Protein AF-A0A7V5N8Y9-F1 (afdb_monomer)

pLDDT: mean 76.04, std 12.66, range [44.19, 95.5]

Mean predicted aligned error: 12.18 Å

Solvent-accessible surface area (backbone atoms only — not comparable to full-atom values): 7368 Å² total; per-residue (Å²): 120,69,67,62,57,49,55,50,60,66,50,41,58,61,51,49,51,47,52,51,52,52,49,54,49,52,54,50,49,54,54,48,50,54,49,32,58,75,73,38,96,64,30,54,43,57,59,57,74,77,48,56,68,71,56,28,60,74,72,45,51,79,77,46,52,38,75,40,73,67,27,40,50,54,52,55,60,67,29,67,68,50,47,49,51,53,51,47,49,52,51,49,54,54,45,48,60,51,52,56,31,57,79,64,50,46,51,58,61,58,68,71,41,86,77,58,79,78,53,57,64,57,54,52,55,67,73,74,108

Structure (mmCIF, N/CA/C/O backbone):
data_AF-A0A7V5N8Y9-F1
#
_entry.id   AF-A0A7V5N8Y9-F1
#
loop_
_atom_site.group_PDB
_atom_site.id
_atom_site.type_symbol
_atom_site.label_atom_id
_atom_site.label_alt_id
_atom_site.label_comp_id
_atom_site.label_asym_id
_atom_site.label_entity_id
_atom_site.label_seq_id
_atom_site.pdbx_PDB_ins_code
_atom_site.Cartn_x
_atom_site.Cartn_y
_atom_site.Cartn_z
_atom_site.occupancy
_atom_site.B_iso_or_equiv
_atom_site.auth_seq_id
_atom_site.auth_comp_id
_atom_site.auth_asym_id
_atom_site.auth_atom_id
_atom_site.pdbx_PDB_model_num
ATOM 1 N N . MET A 1 1 ? -11.682 16.278 27.887 1.00 50.06 1 MET A N 1
ATOM 2 C CA . MET A 1 1 ? -10.425 16.000 27.150 1.00 50.06 1 MET A CA 1
ATOM 3 C C . MET A 1 1 ? -9.773 14.655 27.498 1.00 50.06 1 MET A C 1
ATOM 5 O O . MET A 1 1 ? -8.975 14.173 26.709 1.00 50.06 1 MET A O 1
ATOM 9 N N . THR A 1 2 ? -10.125 14.000 28.609 1.00 58.47 2 THR A N 1
ATOM 10 C CA . THR A 1 2 ? -9.526 12.720 29.047 1.00 58.47 2 THR A CA 1
ATOM 11 C C . THR A 1 2 ? -9.906 11.502 28.190 1.00 58.47 2 THR A C 1
ATOM 13 O O . THR A 1 2 ? -9.072 10.625 27.992 1.00 58.47 2 THR A O 1
ATOM 16 N N . LEU A 1 3 ? -11.119 11.467 27.622 1.00 57.69 3 LEU A N 1
ATOM 17 C CA . LEU A 1 3 ? -11.596 10.367 26.763 1.00 57.69 3 LEU A CA 1
ATOM 18 C C . LEU A 1 3 ? -10.822 10.250 25.438 1.00 57.69 3 LEU A C 1
ATOM 20 O O . LEU A 1 3 ? -10.392 9.163 25.074 1.00 57.69 3 LEU A O 1
ATOM 24 N N . ILE A 1 4 ? -10.554 11.381 24.775 1.00 61.50 4 ILE A N 1
ATOM 25 C CA . ILE A 1 4 ? -9.810 11.420 23.502 1.00 61.50 4 ILE A CA 1
ATOM 26 C C . ILE A 1 4 ? -8.380 10.886 23.687 1.00 61.50 4 ILE A C 1
ATOM 28 O O . ILE A 1 4 ? -7.877 10.141 22.852 1.00 61.50 4 ILE A O 1
ATOM 32 N N . GLY A 1 5 ? -7.734 11.216 24.811 1.00 63.03 5 GLY A N 1
ATOM 33 C CA . GLY A 1 5 ? -6.388 10.732 25.124 1.00 63.03 5 GLY A CA 1
ATOM 34 C C . GLY A 1 5 ? -6.317 9.228 25.417 1.00 63.03 5 GLY A C 1
ATOM 35 O O . GLY A 1 5 ? -5.277 8.618 25.176 1.00 63.03 5 GLY A O 1
ATOM 36 N N . TYR A 1 6 ? -7.397 8.625 25.918 1.00 66.69 6 TYR A N 1
ATOM 37 C CA . TYR A 1 6 ? -7.479 7.180 26.141 1.00 66.69 6 TYR A CA 1
ATOM 38 C C . TYR A 1 6 ? -7.652 6.422 24.817 1.00 66.69 6 TYR A C 1
ATOM 40 O O . TYR A 1 6 ? -6.898 5.485 24.551 1.00 66.69 6 TYR A O 1
ATOM 48 N N . ASP A 1 7 ? -8.562 6.882 23.954 1.00 65.38 7 ASP A N 1
ATOM 49 C CA . ASP A 1 7 ? -8.807 6.264 22.644 1.00 65.38 7 ASP A CA 1
ATOM 50 C C . ASP A 1 7 ? -7.576 6.370 21.726 1.00 65.38 7 ASP A C 1
ATOM 52 O O . ASP A 1 7 ? -7.198 5.397 21.070 1.00 65.38 7 ASP A O 1
ATOM 56 N N . LEU A 1 8 ? -6.862 7.502 21.765 1.00 65.81 8 LEU A N 1
ATOM 57 C CA . LEU A 1 8 ? -5.578 7.673 21.072 1.00 65.81 8 LEU A CA 1
ATOM 58 C C . LEU A 1 8 ? -4.500 6.702 21.562 1.00 65.81 8 LEU A C 1
ATOM 60 O O . LEU A 1 8 ? -3.722 6.193 20.762 1.00 65.81 8 LEU A O 1
ATOM 64 N N . ARG A 1 9 ? -4.418 6.430 22.870 1.00 71.12 9 ARG A N 1
ATOM 65 C CA . ARG A 1 9 ? -3.422 5.489 23.416 1.00 71.12 9 ARG A CA 1
ATOM 66 C C . ARG A 1 9 ? -3.723 4.045 23.034 1.00 71.12 9 ARG A C 1
ATOM 68 O O . ARG A 1 9 ? -2.781 3.283 22.832 1.00 71.12 9 ARG A O 1
ATOM 75 N N . ARG A 1 10 ? -5.005 3.689 22.929 1.00 69.50 10 ARG A N 1
ATOM 76 C CA . ARG A 1 10 ? -5.459 2.342 22.564 1.00 69.50 10 ARG A CA 1
ATOM 77 C C . ARG A 1 10 ? -5.222 2.040 21.083 1.00 69.50 10 ARG A C 1
ATOM 79 O O . ARG A 1 10 ? -4.669 0.997 20.761 1.00 69.50 10 ARG A O 1
ATOM 86 N N . THR A 1 11 ? -5.515 3.001 20.209 1.00 71.88 11 THR A N 1
ATOM 87 C CA . THR A 1 11 ? -5.274 2.902 18.756 1.00 71.88 11 THR A CA 1
ATOM 88 C C . THR A 1 11 ? -3.803 3.083 18.365 1.00 71.88 11 THR A C 1
ATOM 90 O O . THR A 1 11 ? -3.398 2.721 17.258 1.00 71.88 11 THR A O 1
ATOM 93 N N . ARG A 1 12 ? -2.963 3.593 19.279 1.00 79.25 12 ARG A N 1
ATOM 94 C CA . ARG A 1 12 ? -1.541 3.871 19.027 1.00 79.25 12 ARG A CA 1
ATOM 95 C C . ARG A 1 12 ? -0.761 2.645 18.572 1.00 79.25 12 ARG A C 1
ATOM 97 O O . ARG A 1 12 ? 0.077 2.765 17.689 1.00 79.25 12 ARG A O 1
ATOM 104 N N . THR A 1 13 ? -0.990 1.485 19.183 1.00 81.62 13 THR A N 1
ATOM 105 C CA . THR A 1 13 ? -0.249 0.260 18.843 1.00 81.62 13 THR A CA 1
ATOM 106 C C . THR A 1 13 ? -0.559 -0.182 17.419 1.00 81.62 13 THR A C 1
ATOM 108 O O . THR A 1 13 ? 0.371 -0.398 16.649 1.00 81.62 13 THR A O 1
ATOM 111 N N . ALA A 1 14 ? -1.837 -0.217 17.036 1.00 81.62 14 ALA A N 1
ATOM 112 C CA . ALA A 1 14 ? -2.261 -0.514 15.668 1.00 81.62 14 ALA A CA 1
ATOM 113 C C . ALA A 1 14 ? -1.692 0.498 14.659 1.00 81.62 14 ALA A C 1
ATOM 115 O O . ALA A 1 14 ? -1.174 0.101 13.617 1.00 81.62 14 ALA A O 1
ATOM 116 N N . GLY A 1 15 ? -1.706 1.791 14.999 1.00 85.31 15 GLY A N 1
ATOM 117 C CA . GLY A 1 15 ? -1.098 2.839 14.176 1.00 85.31 15 GLY A CA 1
ATOM 118 C C . GLY A 1 15 ? 0.414 2.675 14.005 1.00 85.31 15 GLY A C 1
ATOM 119 O O . GLY A 1 15 ? 0.923 2.835 12.896 1.00 85.31 15 GLY A O 1
ATOM 120 N N . ILE A 1 16 ? 1.131 2.305 15.072 1.00 89.44 16 ILE A N 1
ATOM 121 C CA . ILE A 1 16 ? 2.570 2.013 15.018 1.00 89.44 16 ILE A CA 1
ATOM 122 C C . ILE A 1 16 ? 2.820 0.803 14.119 1.00 89.44 16 ILE A C 1
ATOM 124 O O . ILE A 1 16 ? 3.621 0.910 13.199 1.00 89.44 16 ILE A O 1
ATOM 128 N N . PHE A 1 17 ? 2.106 -0.309 14.318 1.00 90.31 17 PHE A N 1
ATOM 129 C CA . PHE A 1 17 ? 2.273 -1.506 13.490 1.00 90.31 17 PHE A CA 1
ATOM 130 C C . PHE A 1 17 ? 1.992 -1.233 12.012 1.00 90.31 17 PHE A C 1
ATOM 132 O O . PHE A 1 17 ? 2.790 -1.629 11.166 1.00 90.31 17 PHE A O 1
ATOM 139 N N . ALA A 1 18 ? 0.913 -0.515 11.693 1.00 89.81 18 ALA A N 1
ATOM 140 C CA . ALA A 1 18 ? 0.598 -0.139 10.319 1.00 89.81 18 ALA A CA 1
ATOM 141 C C . ALA A 1 18 ? 1.678 0.770 9.713 1.00 89.81 18 ALA A C 1
ATOM 143 O O . ALA A 1 18 ? 2.117 0.538 8.589 1.00 89.81 18 ALA A O 1
ATOM 144 N N . SER A 1 19 ? 2.163 1.758 10.471 1.00 91.31 19 SER A N 1
ATOM 145 C CA . SER A 1 19 ? 3.232 2.659 10.022 1.00 91.31 19 SER A CA 1
ATOM 146 C C . SER A 1 19 ? 4.544 1.910 9.789 1.00 91.31 19 SER A C 1
ATOM 148 O O . SER A 1 19 ? 5.197 2.115 8.769 1.00 91.31 19 SER A O 1
ATOM 150 N N . THR A 1 20 ? 4.918 0.999 10.691 1.00 93.75 20 THR A N 1
ATOM 151 C CA . THR A 1 20 ? 6.101 0.143 10.541 1.00 93.75 20 THR A CA 1
ATOM 152 C C . THR A 1 20 ? 5.959 -0.792 9.344 1.00 93.75 20 THR A C 1
ATOM 154 O O . THR A 1 20 ? 6.891 -0.904 8.555 1.00 93.75 20 THR A O 1
ATOM 157 N N . ALA A 1 21 ? 4.794 -1.414 9.156 1.00 92.38 21 ALA A N 1
ATOM 158 C CA . ALA A 1 21 ? 4.525 -2.282 8.015 1.00 92.38 21 ALA A CA 1
ATOM 159 C C . ALA A 1 21 ? 4.641 -1.523 6.685 1.00 92.38 21 ALA A C 1
ATOM 161 O O . ALA A 1 21 ? 5.319 -1.988 5.767 1.00 92.38 21 ALA A O 1
ATOM 162 N N . LEU A 1 22 ? 4.044 -0.330 6.596 1.00 93.94 22 LEU A N 1
ATOM 163 C CA . LEU A 1 22 ? 4.164 0.534 5.423 1.00 93.94 22 LEU A CA 1
ATOM 164 C C . LEU A 1 22 ? 5.612 0.969 5.198 1.00 93.94 22 LEU A C 1
ATOM 166 O O . LEU A 1 22 ? 6.079 0.907 4.064 1.00 93.94 22 LEU A O 1
ATOM 170 N N . PHE A 1 23 ? 6.340 1.355 6.246 1.00 94.81 23 PHE A N 1
ATOM 171 C CA . PHE A 1 23 ? 7.746 1.741 6.135 1.00 94.81 23 PHE A CA 1
ATOM 172 C C . PHE A 1 23 ? 8.614 0.593 5.607 1.00 94.81 23 PHE A C 1
ATOM 174 O O . PHE A 1 23 ? 9.332 0.772 4.626 1.00 94.81 23 PHE A O 1
ATOM 181 N N . CYS A 1 24 ? 8.512 -0.598 6.202 1.00 95.50 24 CYS A N 1
ATOM 182 C CA . CYS A 1 24 ? 9.250 -1.780 5.759 1.00 95.50 24 CYS A CA 1
ATOM 183 C C . CYS A 1 24 ? 8.918 -2.146 4.310 1.00 95.50 24 CYS A C 1
ATOM 185 O O . CYS A 1 24 ? 9.818 -2.475 3.540 1.00 95.50 24 CYS A O 1
ATOM 187 N N . PHE A 1 25 ? 7.646 -2.046 3.923 1.00 95.25 25 PHE A N 1
ATOM 188 C CA . PHE A 1 25 ? 7.218 -2.295 2.552 1.00 95.2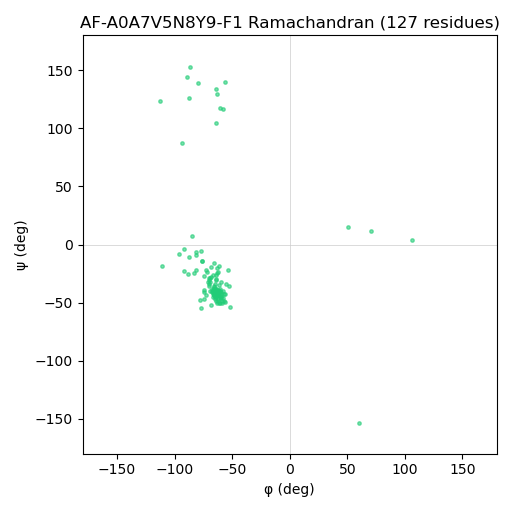5 25 PHE A CA 1
ATOM 189 C C . PHE A 1 25 ? 7.812 -1.282 1.568 1.00 95.25 25 PHE A C 1
ATOM 191 O O . PHE A 1 25 ? 8.398 -1.685 0.570 1.00 95.25 25 PHE A O 1
ATOM 198 N N . HIS A 1 26 ? 7.739 0.020 1.854 1.00 93.19 26 HIS A N 1
ATOM 199 C CA . HIS A 1 26 ? 8.317 1.046 0.977 1.00 93.19 26 HIS A CA 1
ATOM 200 C C . HIS A 1 26 ? 9.840 0.931 0.889 1.00 93.19 26 HIS A C 1
ATOM 202 O O . HIS A 1 26 ? 10.406 1.069 -0.194 1.00 93.19 26 HIS A O 1
ATOM 208 N N . PHE A 1 27 ? 10.499 0.619 2.007 1.00 94.12 27 PHE A N 1
ATOM 209 C CA . PHE A 1 27 ? 11.929 0.343 2.032 1.00 94.12 27 PHE A CA 1
ATOM 210 C C . PHE A 1 27 ? 12.269 -0.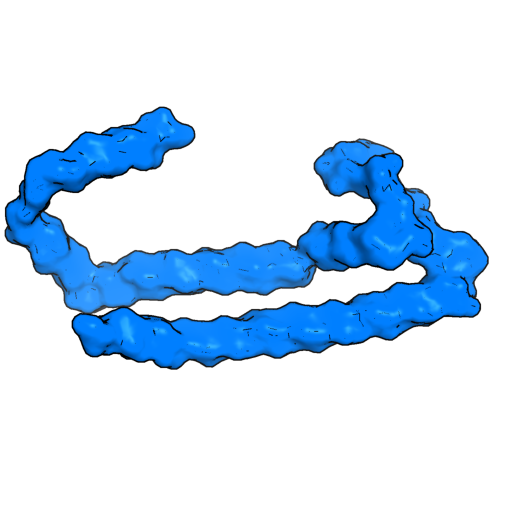834 1.115 1.00 94.12 27 PHE A C 1
ATOM 212 O O . PHE A 1 27 ? 13.107 -0.689 0.230 1.00 94.12 27 PHE A O 1
ATOM 219 N N . LEU A 1 28 ? 11.565 -1.963 1.244 1.00 94.75 28 LEU A N 1
ATOM 220 C CA . LEU A 1 28 ? 11.733 -3.119 0.362 1.00 94.75 28 LEU A CA 1
ATOM 221 C C . LEU A 1 28 ? 11.495 -2.752 -1.109 1.00 94.75 28 LEU A C 1
ATOM 223 O O . LEU A 1 28 ? 12.306 -3.103 -1.964 1.00 94.75 28 LEU A O 1
ATOM 227 N N . MET A 1 29 ? 10.430 -2.007 -1.410 1.00 91.75 29 MET A N 1
ATOM 228 C CA . MET A 1 29 ? 10.105 -1.600 -2.778 1.00 91.75 29 MET A CA 1
ATOM 229 C C . MET A 1 29 ? 11.171 -0.690 -3.395 1.00 91.75 29 MET A C 1
ATOM 231 O O . MET A 1 29 ? 11.411 -0.783 -4.597 1.00 91.75 29 MET A O 1
ATOM 235 N N . ALA A 1 30 ? 11.876 0.120 -2.603 1.00 90.69 30 ALA A N 1
ATOM 236 C CA . ALA A 1 30 ? 13.023 0.889 -3.086 1.00 90.69 30 ALA A CA 1
ATOM 237 C C . ALA A 1 30 ? 14.195 -0.017 -3.516 1.00 90.69 30 ALA A C 1
ATOM 239 O O . ALA A 1 30 ? 14.825 0.231 -4.549 1.00 90.69 30 ALA A O 1
ATOM 240 N N . TYR A 1 31 ? 14.465 -1.102 -2.778 1.00 91.38 31 TYR A N 1
ATOM 241 C CA . TYR A 1 31 ? 15.449 -2.108 -3.201 1.00 91.38 31 TYR A CA 1
ATOM 242 C C . TYR A 1 31 ? 14.995 -2.855 -4.449 1.00 91.38 31 TYR A C 1
ATOM 244 O O . TYR A 1 31 ? 15.801 -3.053 -5.357 1.00 91.38 31 TYR A O 1
ATOM 252 N N . VAL A 1 32 ? 13.714 -3.232 -4.516 1.00 89.12 32 VAL A N 1
ATOM 253 C CA . VAL A 1 32 ? 13.128 -3.881 -5.695 1.00 89.12 32 VAL A CA 1
ATOM 254 C C . VAL A 1 32 ? 13.282 -2.982 -6.914 1.00 89.12 32 VAL A C 1
ATOM 256 O O . VAL A 1 32 ? 13.807 -3.443 -7.918 1.00 89.12 32 VAL A O 1
ATOM 259 N N . TYR A 1 33 ? 12.930 -1.697 -6.819 1.00 87.50 33 TYR A N 1
ATOM 260 C CA . TYR A 1 33 ? 13.107 -0.742 -7.913 1.00 87.50 33 TYR A CA 1
ATOM 261 C C . TYR A 1 33 ? 14.537 -0.762 -8.446 1.00 87.50 33 TYR A C 1
ATOM 263 O O . TYR A 1 33 ? 14.743 -1.005 -9.632 1.00 87.50 33 TYR A O 1
ATOM 271 N N . ARG A 1 34 ? 15.521 -0.592 -7.553 1.00 87.94 34 ARG A N 1
ATOM 272 C CA . ARG A 1 34 ? 16.945 -0.573 -7.903 1.00 87.94 34 ARG A CA 1
ATOM 273 C C . ARG A 1 34 ? 17.411 -1.894 -8.517 1.00 87.94 34 ARG A C 1
ATOM 275 O O . ARG A 1 34 ? 18.209 -1.882 -9.450 1.00 87.94 34 ARG A O 1
ATOM 282 N N . ALA A 1 35 ? 16.942 -3.028 -8.002 1.00 87.44 35 ALA A N 1
ATOM 283 C CA . ALA A 1 35 ? 17.249 -4.338 -8.567 1.00 87.44 35 ALA A CA 1
ATOM 284 C C . ALA A 1 35 ? 16.668 -4.480 -9.983 1.00 87.44 35 ALA A C 1
ATOM 286 O O . ALA A 1 35 ? 17.370 -4.901 -10.897 1.00 87.44 35 ALA A O 1
ATOM 287 N N . LEU A 1 36 ? 15.422 -4.052 -10.195 1.00 85.25 36 LEU A N 1
ATOM 288 C CA . LEU A 1 36 ? 14.769 -4.088 -11.502 1.00 85.25 36 LEU A CA 1
ATOM 289 C C . LEU A 1 36 ? 15.466 -3.189 -12.524 1.00 85.25 36 LEU A C 1
ATOM 291 O O . LEU A 1 36 ? 15.665 -3.616 -13.658 1.00 85.25 36 LEU A O 1
ATOM 295 N N . THR A 1 37 ? 15.883 -1.982 -12.135 1.00 84.06 37 THR A N 1
ATOM 296 C CA . THR A 1 37 ? 16.597 -1.076 -13.052 1.00 84.06 37 THR A CA 1
ATOM 297 C C . THR A 1 37 ? 17.959 -1.629 -13.463 1.00 84.06 37 THR A C 1
ATOM 299 O O . THR A 1 37 ? 18.374 -1.439 -14.601 1.00 84.06 37 THR A O 1
ATOM 302 N N . ASN A 1 38 ? 18.655 -2.314 -12.552 1.00 83.94 38 ASN A N 1
ATOM 303 C CA . ASN A 1 38 ? 20.016 -2.795 -12.796 1.00 83.94 38 ASN A CA 1
ATOM 304 C C . ASN A 1 38 ? 20.078 -4.184 -13.451 1.00 83.94 38 ASN A C 1
ATOM 306 O O . ASN A 1 38 ? 21.084 -4.504 -14.079 1.00 83.94 38 ASN A O 1
ATOM 310 N N . SER A 1 39 ? 19.057 -5.028 -13.275 1.00 79.31 39 SER A N 1
ATOM 311 C CA . SER A 1 39 ? 19.107 -6.445 -13.671 1.00 79.31 39 SER A CA 1
ATOM 312 C C . SER A 1 39 ? 18.201 -6.814 -14.847 1.00 79.31 39 SER A C 1
ATOM 314 O O . SER A 1 39 ? 18.427 -7.853 -15.464 1.00 79.31 39 SER A O 1
ATOM 316 N N . LEU A 1 40 ? 17.189 -6.007 -15.179 1.00 77.44 40 LEU A N 1
ATOM 317 C CA . LEU A 1 40 ? 16.232 -6.303 -16.249 1.00 77.44 40 LEU A CA 1
ATOM 318 C C . LEU A 1 40 ? 16.386 -5.334 -17.422 1.00 77.44 40 LEU A C 1
ATOM 320 O O . LEU A 1 40 ? 16.234 -4.122 -17.277 1.00 77.44 40 LEU A O 1
ATOM 324 N N . ALA A 1 41 ? 16.622 -5.884 -18.615 1.00 65.75 41 ALA A N 1
ATOM 325 C CA . ALA A 1 41 ? 16.567 -5.122 -19.857 1.00 65.75 41 ALA A CA 1
ATOM 326 C C . ALA A 1 41 ? 15.128 -4.618 -20.078 1.00 65.75 41 ALA A C 1
ATOM 328 O O . ALA A 1 41 ? 14.235 -5.394 -20.415 1.00 65.75 41 ALA A O 1
ATOM 329 N N . GLY A 1 42 ? 14.907 -3.321 -19.844 1.00 67.56 42 GLY A N 1
ATOM 330 C CA . GLY A 1 42 ? 13.586 -2.684 -19.886 1.00 67.56 42 GLY A CA 1
ATOM 331 C C . GLY A 1 42 ? 12.988 -2.329 -18.520 1.00 67.56 42 GLY A C 1
ATOM 332 O O . GLY A 1 42 ? 11.855 -1.868 -18.487 1.00 67.56 42 GLY A O 1
ATOM 333 N N . GLY A 1 43 ? 13.718 -2.534 -17.417 1.00 76.81 43 GLY A N 1
ATOM 334 C CA . GLY A 1 43 ? 13.374 -1.973 -16.111 1.00 76.81 43 GLY A CA 1
ATOM 335 C C . GLY A 1 43 ? 12.002 -2.394 -15.552 1.00 76.81 43 GLY A C 1
ATOM 336 O O . GLY A 1 43 ? 11.490 -3.476 -15.863 1.00 76.81 43 GLY A O 1
ATOM 337 N N . PRO A 1 44 ? 11.393 -1.559 -14.691 1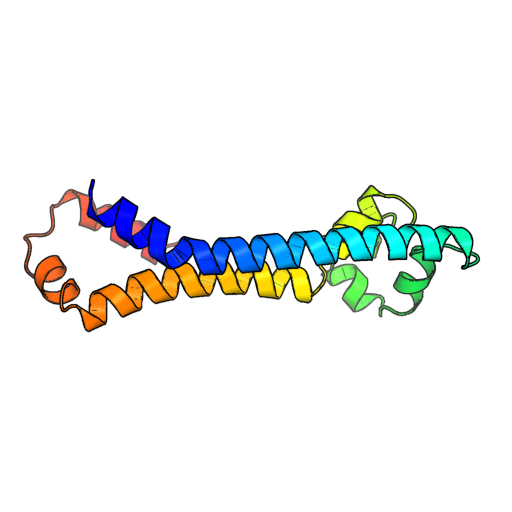.00 71.19 44 PRO A N 1
ATOM 338 C CA . PRO A 1 44 ? 10.077 -1.821 -14.109 1.00 71.19 44 PRO A CA 1
ATOM 339 C C . PRO A 1 44 ? 8.940 -1.902 -15.143 1.00 71.19 44 PRO A C 1
ATOM 341 O O . PRO A 1 44 ? 7.942 -2.579 -14.880 1.00 71.19 44 PRO A O 1
ATOM 344 N N . ALA A 1 45 ? 9.071 -1.293 -16.330 1.00 74.75 45 ALA A N 1
ATOM 345 C CA . ALA A 1 45 ? 8.078 -1.402 -17.404 1.00 74.75 45 ALA A CA 1
ATOM 346 C C . ALA A 1 45 ? 7.867 -2.830 -17.916 1.00 74.75 45 ALA A C 1
ATOM 348 O O . ALA A 1 45 ? 6.841 -3.120 -18.529 1.00 74.75 45 ALA A O 1
ATOM 349 N N . VAL A 1 46 ? 8.788 -3.760 -17.659 1.00 75.19 46 VAL A N 1
ATOM 350 C CA . VAL A 1 46 ? 8.592 -5.165 -18.042 1.00 75.19 46 VAL A CA 1
ATOM 351 C C . VAL A 1 46 ? 7.342 -5.751 -17.374 1.00 75.19 46 VAL A C 1
ATOM 353 O O . VAL A 1 46 ? 6.642 -6.553 -17.993 1.00 75.19 46 VAL A O 1
ATOM 356 N N . PHE A 1 47 ? 6.989 -5.303 -16.164 1.00 72.56 47 PHE A N 1
ATOM 357 C CA . PHE A 1 47 ? 5.819 -5.813 -15.446 1.00 72.56 47 PHE A CA 1
ATOM 358 C C . PHE A 1 47 ? 4.489 -5.397 -16.062 1.00 72.56 47 PHE A C 1
ATOM 360 O O . PHE A 1 47 ? 3.533 -6.170 -16.011 1.00 72.56 47 PHE A O 1
ATOM 367 N N . THR A 1 48 ? 4.418 -4.230 -16.705 1.00 75.44 48 THR A N 1
ATOM 368 C CA . THR A 1 48 ? 3.168 -3.786 -17.335 1.00 75.44 48 THR A CA 1
ATOM 369 C C . THR A 1 48 ? 2.786 -4.684 -18.505 1.00 75.44 48 THR A C 1
ATOM 371 O O . THR A 1 48 ? 1.603 -4.886 -18.751 1.00 75.44 48 THR A O 1
ATOM 374 N N . ARG A 1 49 ? 3.750 -5.346 -19.158 1.00 77.12 49 ARG A N 1
ATOM 375 C CA . ARG A 1 49 ? 3.479 -6.316 -20.235 1.00 77.12 49 ARG A CA 1
ATOM 376 C C . ARG A 1 49 ? 2.692 -7.543 -19.773 1.00 77.12 49 ARG A C 1
ATOM 378 O O . ARG A 1 49 ? 2.018 -8.158 -20.593 1.00 77.12 49 ARG A O 1
ATOM 385 N N . PHE A 1 50 ? 2.764 -7.893 -18.489 1.00 81.00 50 PHE A N 1
ATOM 386 C CA . PHE A 1 50 ? 2.027 -9.026 -17.922 1.00 81.00 50 PHE A CA 1
ATOM 387 C C . PHE A 1 50 ? 0.618 -8.653 -17.455 1.00 81.00 50 PHE A C 1
ATOM 389 O O . PHE A 1 50 ? -0.184 -9.538 -17.164 1.00 81.00 50 PHE A O 1
ATOM 396 N N . ILE A 1 51 ? 0.296 -7.359 -17.393 1.00 78.06 51 ILE A N 1
ATOM 397 C CA . ILE A 1 51 ? -1.034 -6.891 -17.014 1.00 78.06 51 ILE A CA 1
ATOM 398 C C . ILE A 1 51 ? -1.900 -6.841 -18.285 1.00 78.06 51 ILE A C 1
ATOM 400 O O . ILE A 1 51 ? -1.508 -6.197 -19.257 1.00 78.06 51 ILE A O 1
ATOM 404 N N . PRO A 1 52 ? -3.083 -7.479 -18.322 1.00 84.75 52 PRO A N 1
ATOM 405 C CA . PRO A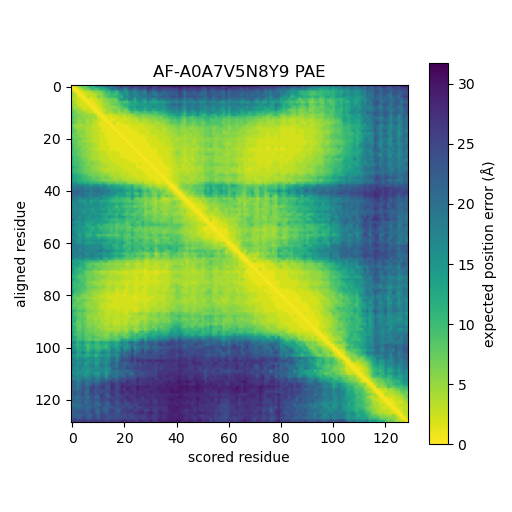 1 52 ? -4.020 -7.343 -19.436 1.00 84.75 52 PRO A CA 1
ATOM 406 C C . PRO A 1 52 ? -4.398 -5.878 -19.684 1.00 84.75 52 PRO A C 1
ATOM 408 O O . PRO A 1 52 ? -4.648 -5.136 -18.734 1.00 84.75 52 PRO A O 1
ATOM 411 N N . LYS A 1 53 ? -4.509 -5.459 -20.951 1.00 83.50 53 LYS A N 1
ATOM 412 C CA . LYS A 1 53 ? -4.775 -4.053 -21.327 1.00 83.50 53 LYS A CA 1
ATOM 413 C C . LYS A 1 53 ? -6.037 -3.469 -20.680 1.00 83.50 53 LYS A C 1
ATOM 415 O O . LYS A 1 53 ? -6.069 -2.293 -20.347 1.00 83.50 53 LYS A O 1
ATOM 420 N N . GLN A 1 54 ? -7.064 -4.289 -20.471 1.00 85.62 54 GLN A N 1
ATOM 421 C CA . GLN A 1 54 ? -8.310 -3.884 -19.814 1.00 85.62 54 GLN A CA 1
ATOM 422 C C . GLN A 1 54 ? -8.085 -3.520 -18.341 1.00 85.62 54 GLN A C 1
ATOM 424 O O . GLN A 1 54 ? -8.674 -2.567 -17.838 1.00 85.62 54 GLN A O 1
ATOM 429 N N . ILE A 1 55 ? -7.213 -4.268 -17.660 1.00 79.94 55 ILE A N 1
ATOM 430 C CA . ILE A 1 55 ? -6.859 -4.033 -16.259 1.00 79.94 55 ILE A CA 1
ATOM 431 C C . ILE A 1 55 ? -5.939 -2.822 -16.150 1.00 79.94 55 ILE A C 1
ATOM 433 O O . ILE A 1 55 ? -6.117 -2.015 -15.242 1.00 79.94 55 ILE A O 1
ATOM 437 N N . GLN A 1 56 ? -5.006 -2.656 -17.093 1.00 79.06 56 GLN A N 1
ATOM 438 C CA . GLN A 1 56 ? -4.188 -1.449 -17.147 1.00 79.06 56 GLN A CA 1
ATOM 439 C C . GLN A 1 56 ? -5.089 -0.208 -17.234 1.00 79.06 56 GLN A C 1
ATOM 441 O O . GLN A 1 56 ? -4.941 0.687 -16.403 1.00 79.06 56 GLN A O 1
ATOM 446 N N . ALA A 1 57 ? -6.072 -0.204 -18.148 1.00 82.06 57 ALA A N 1
ATOM 447 C CA . ALA A 1 57 ? -6.916 0.966 -18.397 1.00 82.06 57 ALA A CA 1
ATOM 448 C C . ALA A 1 57 ? -7.799 1.310 -17.195 1.00 82.06 57 ALA A C 1
ATOM 450 O O . ALA A 1 57 ? -8.000 2.481 -16.874 1.00 82.06 57 ALA A O 1
ATOM 451 N N . PHE A 1 58 ? -8.293 0.285 -16.496 1.00 82.69 58 PHE A N 1
ATOM 452 C CA . PHE A 1 58 ? -9.038 0.452 -15.253 1.00 82.69 58 PHE A CA 1
ATOM 453 C C . PHE A 1 58 ? -8.169 1.030 -14.126 1.00 82.69 58 PHE A C 1
ATOM 455 O O . PHE A 1 58 ? -8.605 1.921 -13.402 1.00 82.69 58 PHE A O 1
ATOM 462 N N . LEU A 1 59 ? -6.931 0.549 -13.993 1.00 74.44 59 LEU A N 1
ATOM 463 C CA . LEU A 1 59 ? -5.977 1.013 -12.981 1.00 74.44 59 LEU A CA 1
ATOM 464 C C . LEU A 1 59 ? -5.250 2.310 -13.387 1.00 74.44 59 LEU A C 1
ATOM 466 O O . LEU A 1 59 ? -4.506 2.878 -12.588 1.00 74.44 59 LEU A O 1
ATOM 470 N N . GLY A 1 60 ? -5.450 2.783 -14.620 1.00 78.25 60 GLY A N 1
ATOM 471 C CA . GLY A 1 60 ? -4.760 3.933 -15.202 1.00 78.25 60 GLY A CA 1
ATOM 472 C C . GLY A 1 60 ? -3.281 3.693 -15.522 1.00 78.25 60 GLY A C 1
ATOM 473 O O . GLY A 1 60 ? -2.575 4.655 -15.811 1.00 78.25 60 GLY A O 1
ATOM 474 N N . VAL A 1 61 ? -2.802 2.444 -15.487 1.00 75.94 61 VAL A N 1
ATOM 475 C CA . VAL A 1 61 ? -1.377 2.077 -15.629 1.00 75.94 61 VAL A CA 1
ATOM 476 C C . VAL A 1 61 ? -0.823 2.444 -17.010 1.00 75.94 61 VAL A C 1
ATOM 478 O O . VAL A 1 61 ? 0.342 2.806 -17.119 1.00 75.94 61 VAL A O 1
ATOM 481 N N . ASP A 1 62 ? -1.651 2.449 -18.053 1.00 70.50 62 ASP A N 1
ATOM 482 C CA . ASP A 1 62 ? -1.302 2.889 -19.416 1.00 70.50 62 ASP A CA 1
ATOM 483 C C . ASP A 1 62 ? -0.987 4.387 -19.521 1.00 70.50 62 ASP A C 1
ATOM 485 O O . ASP A 1 62 ? -0.380 4.816 -20.501 1.00 70.50 62 ASP A O 1
ATOM 489 N N . ARG A 1 63 ? -1.361 5.187 -18.517 1.00 73.88 63 ARG A N 1
ATOM 490 C CA . ARG A 1 63 ? -1.003 6.612 -18.424 1.00 73.88 63 ARG A CA 1
ATOM 491 C C . ARG A 1 63 ? 0.222 6.855 -17.546 1.00 73.88 63 ARG A C 1
ATOM 493 O O . ARG A 1 63 ? 0.701 7.984 -17.482 1.00 73.88 63 ARG A O 1
ATOM 500 N N . LEU A 1 64 ? 0.707 5.827 -16.851 1.00 74.06 64 LEU A N 1
ATOM 501 C CA . LEU A 1 64 ? 1.885 5.917 -16.001 1.00 74.06 64 LEU A CA 1
ATOM 502 C C . LEU A 1 64 ? 3.138 5.608 -16.824 1.00 74.06 64 LEU A C 1
ATOM 504 O O . LEU A 1 64 ? 3.136 4.727 -17.678 1.00 74.06 64 LEU A O 1
ATOM 508 N N . ALA A 1 65 ? 4.231 6.306 -16.520 1.00 77.56 65 ALA A N 1
ATOM 509 C CA . ALA A 1 65 ? 5.565 5.950 -16.988 1.00 77.56 65 ALA A CA 1
ATOM 510 C C . ALA A 1 65 ? 6.245 5.074 -15.915 1.00 77.56 65 ALA A C 1
ATOM 512 O O . ALA A 1 65 ? 6.911 5.621 -15.042 1.00 77.56 65 ALA A O 1
ATOM 513 N N . PRO A 1 66 ? 6.073 3.737 -15.910 1.00 71.06 66 PRO A N 1
ATOM 514 C CA . PRO A 1 66 ? 6.575 2.862 -14.839 1.00 71.06 66 PRO A CA 1
ATOM 515 C C . PRO A 1 66 ? 8.104 2.857 -14.706 1.00 71.06 66 PRO A C 1
ATOM 517 O O . PRO A 1 66 ? 8.618 2.500 -13.650 1.00 71.06 66 PRO A O 1
ATOM 520 N N . ASP A 1 67 ? 8.824 3.266 -15.753 1.00 74.44 67 ASP A N 1
ATOM 521 C CA . ASP A 1 67 ? 10.282 3.427 -15.726 1.00 74.44 67 ASP A CA 1
ATOM 522 C C . ASP A 1 67 ? 10.736 4.697 -14.995 1.00 74.44 67 ASP A C 1
ATOM 524 O O . ASP A 1 67 ? 11.913 4.833 -14.665 1.00 74.44 67 ASP A O 1
ATOM 528 N N . SER A 1 68 ? 9.819 5.632 -14.730 1.00 82.81 68 SER A N 1
ATOM 529 C CA . SER A 1 68 ? 10.090 6.781 -13.876 1.00 82.81 68 SER A CA 1
ATOM 530 C C . SER A 1 68 ? 9.836 6.429 -12.410 1.00 82.81 68 SER A C 1
ATOM 532 O O . SER A 1 68 ? 8.994 5.594 -12.072 1.00 82.81 68 SER A O 1
ATOM 534 N N . ILE A 1 69 ? 10.545 7.117 -11.512 1.00 83.38 69 ILE A N 1
ATOM 535 C CA . ILE A 1 69 ? 10.373 6.956 -10.060 1.00 83.38 69 ILE A CA 1
ATOM 536 C C . ILE A 1 69 ? 8.921 7.248 -9.652 1.00 83.38 69 ILE A C 1
ATOM 538 O O . ILE A 1 69 ? 8.353 6.538 -8.825 1.00 83.38 69 ILE A O 1
ATOM 542 N N . GLU A 1 70 ? 8.307 8.268 -10.255 1.00 84.94 70 GLU A N 1
ATOM 543 C CA . GLU A 1 70 ? 6.922 8.659 -9.983 1.00 84.94 70 GLU A CA 1
ATOM 544 C C . GLU A 1 70 ? 5.928 7.575 -10.412 1.00 84.94 70 GLU A C 1
ATOM 546 O O . GLU A 1 70 ? 5.029 7.227 -9.644 1.00 84.94 70 GLU A O 1
ATOM 551 N N . GLY A 1 71 ? 6.113 6.988 -11.601 1.00 83.69 71 GLY A N 1
ATOM 552 C CA . GLY A 1 71 ? 5.256 5.907 -12.084 1.00 83.69 71 GLY A CA 1
ATOM 553 C C . GLY A 1 71 ? 5.411 4.633 -11.259 1.00 8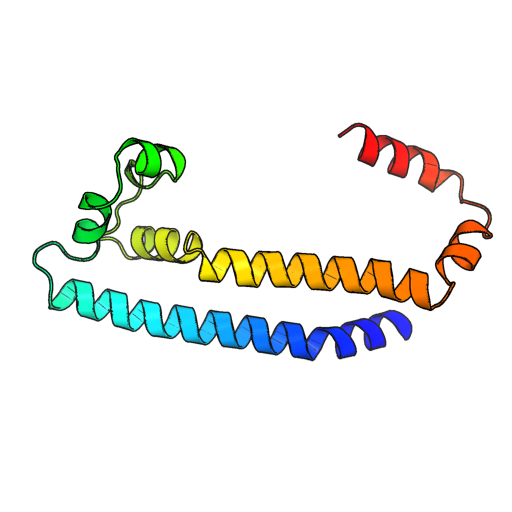3.69 71 GLY A C 1
ATOM 554 O O . GLY A 1 71 ? 4.416 3.983 -10.937 1.00 83.69 71 GLY A O 1
ATOM 555 N N . PHE A 1 72 ? 6.634 4.307 -10.836 1.00 85.94 72 PHE A N 1
ATOM 556 C CA . PHE A 1 72 ? 6.861 3.185 -9.932 1.00 85.94 72 PHE A CA 1
ATOM 557 C C . PHE A 1 72 ? 6.207 3.405 -8.563 1.00 85.94 72 PHE A C 1
ATOM 559 O O . PHE A 1 72 ? 5.532 2.511 -8.060 1.00 85.94 72 PHE A O 1
ATOM 566 N N . LEU A 1 73 ? 6.341 4.595 -7.969 1.00 87.25 73 LEU A N 1
ATOM 567 C CA . LEU A 1 73 ? 5.690 4.918 -6.696 1.00 87.25 73 LEU A CA 1
ATOM 568 C C . LEU A 1 73 ? 4.167 4.843 -6.798 1.00 87.25 73 LEU A C 1
ATOM 570 O O . LEU A 1 73 ? 3.523 4.280 -5.915 1.00 87.25 73 LEU A O 1
ATOM 574 N N . ALA A 1 74 ? 3.580 5.356 -7.876 1.00 86.19 74 ALA A N 1
ATOM 575 C CA . ALA A 1 74 ? 2.143 5.254 -8.091 1.00 86.19 74 ALA A CA 1
ATOM 576 C C . ALA A 1 74 ? 1.680 3.784 -8.176 1.00 86.19 74 ALA A C 1
ATOM 578 O O . ALA A 1 74 ? 0.666 3.428 -7.574 1.00 86.19 74 ALA A O 1
ATOM 579 N N . LEU A 1 75 ? 2.466 2.907 -8.811 1.00 85.50 75 LEU A N 1
ATOM 580 C CA . LEU A 1 75 ? 2.213 1.463 -8.824 1.00 85.50 75 LEU A CA 1
ATOM 581 C C . LEU A 1 75 ? 2.346 0.831 -7.424 1.00 85.50 75 LEU A C 1
ATOM 583 O O . LEU A 1 75 ? 1.537 -0.013 -7.042 1.00 85.50 75 LEU A O 1
ATOM 587 N N . VAL A 1 76 ? 3.324 1.271 -6.625 1.00 88.94 76 VAL A N 1
ATOM 588 C CA . VAL A 1 76 ? 3.502 0.853 -5.222 1.00 88.94 76 VAL A CA 1
ATOM 589 C C . VAL A 1 76 ? 2.287 1.234 -4.370 1.00 88.94 76 VAL A C 1
ATOM 591 O O . VAL A 1 76 ? 1.836 0.422 -3.566 1.00 88.94 76 VAL A O 1
ATOM 594 N N . TYR A 1 77 ? 1.708 2.422 -4.559 1.00 88.50 77 TYR A N 1
ATOM 595 C CA . TYR A 1 77 ? 0.509 2.846 -3.822 1.00 88.50 77 TYR A CA 1
ATOM 596 C C . TYR A 1 77 ? -0.759 2.087 -4.228 1.00 88.50 77 TYR A C 1
ATOM 598 O O . TYR A 1 77 ? -1.642 1.885 -3.397 1.00 88.50 77 TYR A O 1
ATOM 606 N N . GLN A 1 78 ? -0.838 1.622 -5.475 1.00 86.62 78 GLN A N 1
ATOM 607 C CA . GLN A 1 78 ? -1.910 0.735 -5.938 1.00 86.62 78 GLN A CA 1
ATOM 608 C C . GLN A 1 78 ? -1.720 -0.721 -5.484 1.00 86.62 78 GLN A C 1
ATOM 610 O O . GLN A 1 78 ? -2.598 -1.558 -5.700 1.00 86.62 78 GLN A O 1
ATOM 615 N N . HIS A 1 79 ? -0.591 -1.049 -4.849 1.00 87.25 79 HIS A N 1
ATOM 616 C CA . HIS A 1 79 ? -0.303 -2.410 -4.429 1.00 87.25 79 HIS A CA 1
ATOM 617 C C . HIS A 1 79 ? -1.320 -2.886 -3.370 1.00 87.25 79 HIS A C 1
ATOM 619 O O . HIS A 1 79 ? -1.551 -2.174 -2.384 1.00 87.25 79 HIS A O 1
ATOM 625 N N . PRO A 1 80 ? -1.876 -4.114 -3.490 1.00 89.19 80 PRO A N 1
ATOM 626 C CA . PRO A 1 80 ? -2.903 -4.623 -2.577 1.00 89.19 80 PRO A CA 1
ATOM 627 C C . PRO A 1 80 ? -2.505 -4.540 -1.104 1.00 89.19 80 PRO A C 1
ATOM 629 O O . PRO A 1 80 ? -3.331 -4.235 -0.254 1.00 89.19 80 PRO A O 1
ATOM 632 N N . PHE A 1 81 ? -1.221 -4.748 -0.804 1.00 91.94 81 PHE A N 1
ATOM 633 C CA . PHE A 1 81 ? -0.689 -4.603 0.551 1.00 91.94 81 PHE A CA 1
ATOM 634 C C . PHE A 1 81 ? -0.938 -3.208 1.145 1.00 91.94 81 PHE A C 1
ATOM 636 O O . PHE A 1 81 ? -1.436 -3.103 2.262 1.00 91.94 81 PHE A O 1
ATOM 643 N N . VAL A 1 82 ? -0.628 -2.138 0.402 1.00 91.94 82 VAL A N 1
ATOM 644 C CA . VAL A 1 82 ? -0.811 -0.758 0.879 1.00 91.94 82 VAL A CA 1
ATOM 645 C C . VAL A 1 82 ? -2.293 -0.478 1.090 1.00 91.94 82 VAL A C 1
ATOM 647 O O . VAL A 1 82 ? -2.678 0.024 2.145 1.00 91.94 82 VAL A O 1
ATOM 650 N N . LEU A 1 83 ? -3.127 -0.880 0.128 1.00 92.06 83 LEU A N 1
ATOM 651 C CA . LEU A 1 83 ? -4.577 -0.719 0.209 1.00 92.06 83 LEU A CA 1
ATOM 652 C C . LEU A 1 83 ? -5.162 -1.442 1.426 1.00 92.06 83 LEU A C 1
ATOM 654 O O . LEU A 1 83 ? -5.939 -0.846 2.165 1.00 92.06 83 LEU A O 1
ATOM 658 N N . ILE A 1 84 ? -4.755 -2.688 1.681 1.00 92.69 84 ILE A N 1
ATOM 659 C CA . ILE A 1 84 ? -5.221 -3.477 2.828 1.00 92.69 84 ILE A CA 1
ATOM 660 C C . ILE A 1 84 ? -4.788 -2.839 4.146 1.00 92.69 84 ILE A C 1
ATOM 662 O O . ILE A 1 84 ? -5.599 -2.751 5.064 1.00 92.69 84 ILE A O 1
ATOM 666 N N . VAL A 1 85 ? -3.542 -2.373 4.264 1.00 91.12 85 VAL A N 1
ATOM 667 C CA . VAL A 1 85 ? -3.059 -1.763 5.511 1.00 91.12 85 VAL A CA 1
ATOM 668 C C . VAL A 1 85 ? -3.780 -0.445 5.792 1.00 91.12 85 VAL A C 1
ATOM 670 O O . VAL A 1 85 ? -4.234 -0.223 6.914 1.00 91.12 85 VAL A O 1
ATOM 673 N N . VAL A 1 86 ? -3.939 0.412 4.781 1.00 89.88 86 VAL A N 1
ATOM 674 C CA . VAL A 1 86 ? -4.614 1.709 4.935 1.00 89.88 86 VAL A CA 1
ATOM 675 C C . VAL A 1 86 ? -6.107 1.519 5.193 1.00 89.88 86 VAL A C 1
ATOM 677 O O . VAL A 1 86 ? -6.626 2.034 6.184 1.00 89.88 86 VAL A O 1
ATOM 680 N N . ALA A 1 87 ? -6.800 0.746 4.353 1.00 90.06 87 ALA A N 1
ATOM 681 C CA . ALA A 1 87 ? -8.226 0.484 4.524 1.00 90.06 87 ALA A CA 1
ATOM 682 C C . ALA A 1 87 ? -8.494 -0.270 5.829 1.00 90.06 87 ALA A C 1
ATOM 684 O O . ALA A 1 87 ? -9.404 0.087 6.569 1.00 90.06 87 ALA A O 1
ATOM 685 N N . GLY A 1 88 ? -7.665 -1.260 6.160 1.00 86.81 88 GLY A N 1
ATOM 686 C CA . GLY A 1 88 ? -7.756 -2.020 7.401 1.00 86.81 88 GLY A CA 1
ATOM 687 C C . GLY A 1 88 ? -7.595 -1.139 8.636 1.00 86.81 88 GLY A C 1
ATOM 688 O O . GLY A 1 88 ? -8.354 -1.298 9.591 1.00 86.81 88 GLY A O 1
ATOM 689 N N . LEU A 1 89 ? -6.678 -0.168 8.616 1.00 86.56 89 LEU A N 1
ATOM 690 C CA . LEU A 1 89 ? -6.517 0.791 9.709 1.00 86.56 89 LEU A CA 1
ATOM 691 C C . LEU A 1 89 ? -7.738 1.706 9.853 1.00 86.56 89 LEU A C 1
ATOM 693 O O . LEU A 1 89 ? -8.216 1.904 10.971 1.00 86.56 89 LEU A O 1
ATOM 697 N N . VAL A 1 90 ? -8.277 2.218 8.743 1.00 85.25 90 VAL A N 1
ATOM 698 C CA . VAL A 1 90 ? -9.501 3.039 8.750 1.00 85.25 90 VAL A CA 1
ATOM 699 C C . VAL A 1 90 ? -10.682 2.234 9.289 1.00 85.25 90 VAL A C 1
ATOM 701 O O . VAL A 1 90 ? -11.341 2.669 10.231 1.00 85.25 90 VAL A O 1
ATOM 704 N N . ILE A 1 91 ? -10.907 1.031 8.755 1.00 85.19 91 ILE A N 1
ATOM 705 C CA . ILE A 1 91 ? -11.986 0.134 9.179 1.00 85.19 91 ILE A CA 1
ATOM 706 C C . ILE A 1 91 ? -11.837 -0.217 10.656 1.00 85.19 91 ILE A C 1
ATOM 708 O O . ILE A 1 91 ? -12.822 -0.153 11.388 1.00 85.19 91 ILE A O 1
ATOM 712 N N . SER A 1 92 ? -10.629 -0.543 11.118 1.00 81.12 92 SER A N 1
ATOM 713 C CA . SER A 1 92 ? -10.380 -0.890 12.522 1.00 81.12 92 SER A CA 1
ATOM 714 C C . SER A 1 92 ? -10.659 0.291 13.446 1.00 81.12 92 SER A C 1
ATOM 716 O O . SER A 1 92 ? -11.345 0.125 14.450 1.00 81.12 92 SER A O 1
ATOM 718 N N . CYS A 1 93 ? -10.211 1.494 13.080 1.00 78.50 93 CYS A N 1
ATOM 719 C CA . CYS A 1 93 ? -10.463 2.712 13.848 1.00 78.50 93 CYS A CA 1
ATOM 720 C C . CYS A 1 93 ? -11.966 3.030 13.931 1.00 78.50 93 CYS A C 1
ATOM 722 O O . CYS A 1 93 ? -12.506 3.258 15.015 1.00 78.50 93 CYS A O 1
ATOM 724 N N . CYS A 1 94 ? -12.675 2.971 12.800 1.00 78.00 94 CYS A N 1
ATOM 725 C CA . CYS A 1 94 ? -14.121 3.177 12.754 1.00 78.00 94 CYS A CA 1
ATOM 726 C C . CYS A 1 94 ? -14.884 2.101 13.540 1.00 78.00 94 CYS A C 1
ATOM 728 O O . CYS A 1 94 ? -15.810 2.424 14.284 1.00 78.00 94 CYS A O 1
ATOM 730 N N . SER A 1 95 ? -14.480 0.837 13.413 1.00 78.31 95 SER A N 1
ATOM 731 C CA . SER A 1 95 ? -15.118 -0.294 14.095 1.00 78.31 95 SER A CA 1
ATOM 732 C C . SER A 1 95 ? -14.914 -0.227 15.601 1.00 78.31 95 SE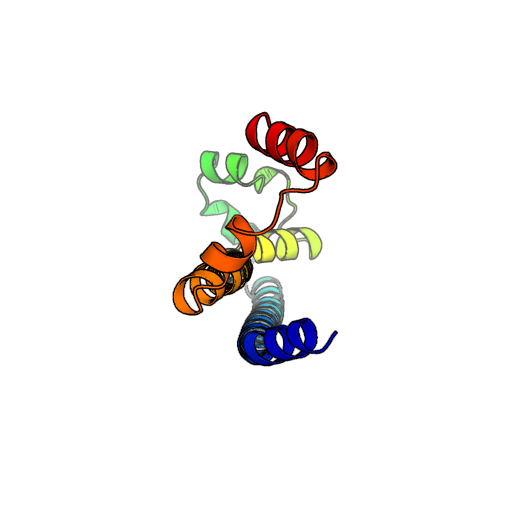R A C 1
ATOM 734 O O . SER A 1 95 ? -15.856 -0.460 16.349 1.00 78.31 95 SER A O 1
ATOM 736 N N . GLU A 1 96 ? -13.723 0.146 16.068 1.00 71.12 96 GLU A N 1
ATOM 737 C CA . GLU A 1 96 ? -13.441 0.286 17.495 1.00 71.12 96 GLU A CA 1
ATOM 738 C C . GLU A 1 96 ? -14.250 1.430 18.126 1.00 71.12 96 GLU A C 1
ATOM 740 O O . GLU A 1 96 ? -14.786 1.276 19.227 1.00 71.12 96 GLU A O 1
ATOM 745 N N . LEU A 1 97 ? -14.422 2.545 17.408 1.00 67.12 97 LEU A N 1
ATOM 746 C CA . LEU A 1 97 ? -15.290 3.645 17.834 1.00 67.12 97 LEU A CA 1
ATOM 747 C C . LEU A 1 97 ? -16.766 3.232 17.917 1.00 67.12 97 LEU A C 1
ATOM 749 O O . LEU A 1 97 ? -17.469 3.671 18.830 1.00 67.12 97 LEU A O 1
ATOM 753 N N . LEU A 1 98 ? -17.244 2.404 16.984 1.00 63.78 98 LEU A N 1
ATOM 754 C CA . LEU A 1 98 ? -18.635 1.947 16.952 1.00 63.78 98 LEU A CA 1
ATOM 755 C C . LEU A 1 98 ? -18.896 0.857 18.004 1.00 63.78 98 LEU A C 1
ATOM 757 O O . LEU A 1 98 ? -19.770 1.008 18.858 1.00 63.78 98 LEU A O 1
ATOM 761 N N . ALA A 1 99 ? -18.105 -0.216 17.976 1.00 64.94 99 ALA A N 1
ATOM 762 C CA . ALA A 1 99 ? -18.245 -1.380 18.846 1.00 64.94 99 ALA A CA 1
ATOM 763 C C . ALA A 1 99 ? -17.927 -1.039 20.306 1.00 64.94 99 ALA A C 1
ATOM 765 O O . ALA A 1 99 ? -18.673 -1.422 21.205 1.00 64.94 99 ALA A O 1
ATOM 766 N N . GLY A 1 100 ? -16.899 -0.220 20.550 1.00 59.81 100 GLY A N 1
ATOM 767 C CA . GLY A 1 100 ? -16.541 0.225 21.896 1.00 59.81 100 GLY A CA 1
ATOM 768 C C . GLY A 1 100 ? -17.619 1.085 22.564 1.00 59.81 100 GLY A C 1
ATOM 769 O O . GLY A 1 100 ? -17.724 1.092 23.789 1.00 59.81 100 GLY A O 1
ATOM 770 N N . ARG A 1 101 ? -18.459 1.785 21.788 1.00 57.84 101 ARG A N 1
ATOM 771 C CA . ARG A 1 101 ? -19.621 2.534 22.309 1.00 57.84 101 ARG A CA 1
ATOM 772 C C . ARG A 1 101 ? -20.857 1.661 22.522 1.00 57.84 101 ARG A C 1
ATOM 774 O O . ARG A 1 101 ? -21.709 2.016 23.342 1.00 57.84 101 ARG A O 1
ATOM 781 N N . LEU A 1 102 ? -20.946 0.545 21.803 1.00 57.47 102 LEU A N 1
ATOM 782 C CA . LEU A 1 102 ? -22.024 -0.436 21.909 1.00 57.47 102 LEU A CA 1
ATOM 783 C C . LEU A 1 102 ? -21.826 -1.327 23.145 1.00 57.47 102 LEU A C 1
ATOM 785 O O . LEU A 1 102 ? -22.729 -1.421 23.971 1.00 57.47 102 LEU A O 1
ATOM 789 N N . GLU A 1 103 ? -20.613 -1.853 23.353 1.00 57.62 103 GLU A N 1
ATOM 790 C CA . GLU A 1 103 ? -20.247 -2.630 24.552 1.00 57.62 103 GLU A CA 1
ATOM 791 C C . GLU A 1 103 ? -20.370 -1.822 25.849 1.00 57.62 103 GLU A C 1
ATOM 793 O O . GLU A 1 103 ? -20.755 -2.351 26.888 1.00 57.62 103 GLU A O 1
ATOM 798 N N . ARG A 1 104 ? -20.069 -0.520 25.806 1.00 61.22 104 ARG A N 1
ATOM 799 C CA . ARG A 1 104 ? -20.109 0.353 26.991 1.00 61.22 104 ARG A CA 1
ATOM 800 C C . ARG A 1 104 ? -21.499 0.917 27.295 1.00 61.22 104 ARG A C 1
ATOM 802 O O . ARG A 1 104 ? -21.589 1.824 28.122 1.00 61.22 104 ARG A O 1
ATOM 809 N N . LEU A 1 105 ? -22.551 0.478 26.586 1.00 58.75 105 LEU A N 1
ATOM 810 C CA . LEU A 1 105 ? -23.927 1.012 26.657 1.00 58.75 105 LEU A CA 1
ATOM 811 C C . LEU A 1 105 ? -24.016 2.546 26.522 1.00 58.75 105 LEU A C 1
ATOM 813 O O . LEU A 1 105 ? -25.051 3.159 26.787 1.00 58.75 105 LEU A O 1
ATOM 817 N N . THR A 1 106 ? -22.945 3.199 26.063 1.00 55.91 106 THR A N 1
ATOM 818 C CA . THR A 1 106 ? -22.873 4.659 25.965 1.00 55.91 106 THR A CA 1
ATOM 819 C C . THR A 1 106 ? -23.760 5.161 24.841 1.00 55.91 106 THR A C 1
ATOM 821 O O . THR A 1 106 ? -24.213 6.296 24.914 1.00 55.91 106 THR A O 1
ATOM 824 N N . ILE A 1 107 ? -24.068 4.316 23.850 1.00 56.50 107 ILE A N 1
ATOM 825 C CA . ILE A 1 107 ? -25.089 4.582 22.829 1.00 56.50 107 ILE A CA 1
ATOM 826 C C . ILE A 1 107 ? -26.450 4.881 23.463 1.00 56.50 107 ILE A C 1
ATOM 828 O O . ILE A 1 107 ? -27.084 5.852 23.065 1.00 56.50 107 ILE A O 1
ATOM 832 N N . VAL A 1 108 ? -26.868 4.132 24.490 1.00 58.88 108 VAL A N 1
ATOM 833 C CA . VAL A 1 108 ? -28.152 4.365 25.173 1.00 58.88 108 VAL A CA 1
ATOM 834 C C . VAL A 1 108 ? -28.138 5.714 25.891 1.00 58.88 108 VAL A C 1
ATOM 836 O O . VAL A 1 108 ? -29.092 6.473 25.781 1.00 58.88 108 VAL A O 1
ATOM 839 N N . HIS A 1 109 ? -27.027 6.068 26.543 1.00 58.09 109 HIS A N 1
ATOM 840 C CA . HIS A 1 109 ? -26.845 7.390 27.154 1.00 58.09 109 HIS A CA 1
ATOM 841 C C . HIS A 1 109 ? -26.706 8.540 26.148 1.00 58.09 109 HIS A C 1
ATOM 843 O O . HIS A 1 109 ? -27.050 9.678 26.468 1.00 58.09 109 HIS A O 1
ATOM 849 N N . LEU A 1 110 ? -26.187 8.280 24.946 1.00 59.53 110 LEU A N 1
ATOM 850 C CA . LEU A 1 110 ? -26.092 9.272 23.877 1.00 59.53 110 LEU A CA 1
ATOM 851 C C . LEU A 1 110 ? -27.469 9.523 23.246 1.00 59.53 110 LEU A C 1
ATOM 853 O O . LEU A 1 110 ? -27.813 10.670 22.986 1.00 59.53 110 LEU A O 1
ATOM 857 N N . LEU A 1 111 ? -28.252 8.457 23.050 1.00 58.97 111 LEU A N 1
ATOM 858 C CA . LEU A 1 111 ? -29.617 8.482 22.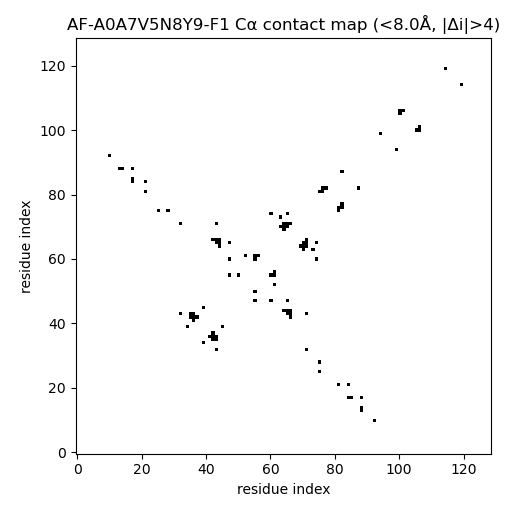517 1.00 58.97 111 LEU A CA 1
ATOM 859 C C . LEU A 1 111 ? -30.647 8.995 23.530 1.00 58.97 111 LEU A C 1
ATOM 861 O O . LEU A 1 111 ? -31.664 9.549 23.129 1.00 58.97 111 LEU A O 1
ATOM 865 N N . SER A 1 112 ? -30.398 8.839 24.834 1.00 64.06 112 SER A N 1
ATOM 866 C CA . SER A 1 112 ? -31.282 9.352 25.887 1.00 64.06 112 SER A CA 1
ATOM 867 C C . SER A 1 112 ? -31.078 10.841 26.178 1.00 64.06 112 SER A C 1
ATOM 869 O O . SER A 1 112 ? -31.842 11.424 26.946 1.00 64.06 112 SER A O 1
ATOM 871 N N . ARG A 1 113 ? -30.035 11.471 25.622 1.00 61.25 113 ARG A N 1
ATOM 872 C CA . ARG A 1 113 ? -29.842 12.921 25.733 1.00 61.25 113 ARG A CA 1
ATOM 873 C C . ARG A 1 113 ? -30.735 13.631 24.715 1.00 61.25 113 ARG A C 1
ATOM 875 O O . ARG A 1 113 ? -30.807 13.185 23.572 1.00 61.25 113 ARG A O 1
ATOM 882 N N . PRO A 1 114 ? -31.382 14.750 25.087 1.00 59.44 114 PRO A N 1
ATOM 883 C CA . PRO A 1 114 ? -32.168 15.523 24.139 1.00 59.44 114 PRO A CA 1
ATOM 884 C C . PRO A 1 114 ? -31.266 15.953 22.978 1.00 59.44 114 PRO A C 1
ATOM 886 O O . PRO A 1 114 ? -30.281 16.669 23.170 1.00 59.44 114 PRO A O 1
ATOM 889 N N . LEU A 1 115 ? -31.587 15.473 21.776 1.00 61.62 115 LEU A N 1
ATOM 890 C CA . LEU A 1 115 ? -30.886 15.845 20.555 1.00 61.62 115 LEU A CA 1
ATOM 891 C C . LEU A 1 115 ? -31.029 17.355 20.358 1.00 61.62 115 LEU A C 1
ATOM 893 O O . LEU A 1 115 ? -32.130 17.890 20.220 1.00 61.62 115 LEU A O 1
ATOM 897 N N . CYS A 1 116 ? -29.899 18.058 20.372 1.00 58.38 116 CYS A N 1
ATOM 898 C CA . CYS A 1 116 ? -29.873 19.484 20.090 1.00 58.38 116 CYS A CA 1
ATOM 899 C C . CYS A 1 116 ? -30.346 19.693 18.640 1.00 58.38 116 CYS A C 1
ATOM 901 O O . CYS A 1 116 ? -29.842 19.031 17.733 1.00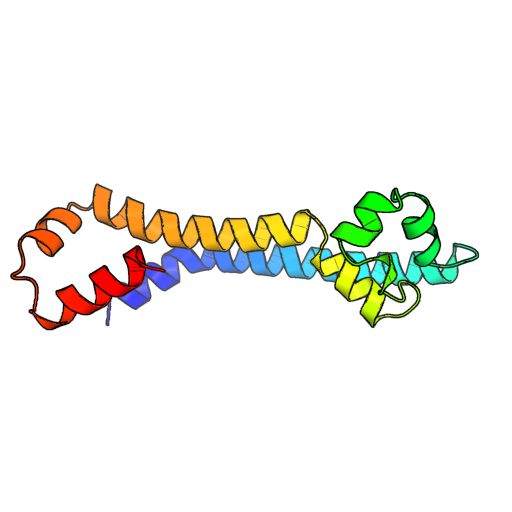 58.38 116 CYS A O 1
ATOM 903 N N . ARG A 1 117 ? -31.315 20.594 18.411 1.00 58.94 117 ARG A N 1
ATOM 904 C CA . ARG A 1 117 ? -32.021 20.755 17.118 1.00 58.94 117 ARG A CA 1
ATOM 905 C C . ARG A 1 117 ? -31.096 20.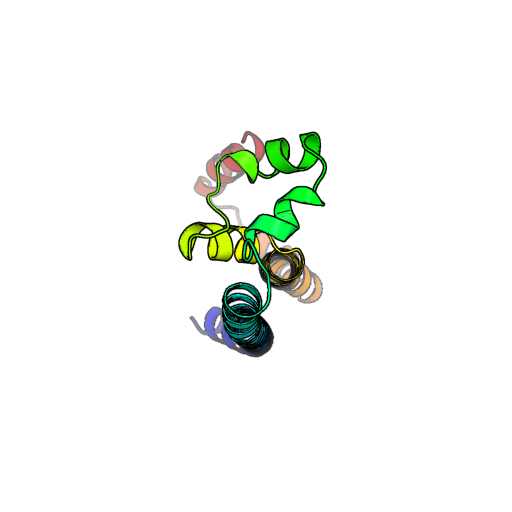959 15.907 1.00 58.94 117 ARG A C 1
ATOM 907 O O . ARG A 1 117 ? -31.491 20.650 14.790 1.00 58.94 117 ARG A O 1
ATOM 914 N N . ALA A 1 118 ? -29.864 21.416 16.130 1.00 62.62 118 ALA A N 1
ATOM 915 C CA . ALA A 1 118 ? -28.839 21.583 15.101 1.00 62.62 118 ALA A CA 1
ATOM 916 C C . ALA A 1 118 ? -28.304 20.264 14.496 1.00 62.62 118 ALA A C 1
ATOM 918 O O . ALA A 1 118 ? -27.751 20.287 13.402 1.00 62.62 118 ALA A O 1
ATOM 919 N N . TRP A 1 119 ? -28.472 19.116 15.164 1.00 64.12 119 TRP A N 1
ATOM 920 C CA . TRP A 1 119 ? -27.971 17.819 14.677 1.00 64.12 119 TRP A CA 1
ATOM 921 C C . TRP A 1 119 ? -28.892 17.156 13.643 1.00 64.12 119 TRP A C 1
ATOM 923 O O . TRP A 1 119 ? -28.422 16.350 12.848 1.00 64.12 119 TRP A O 1
ATOM 933 N N . LEU A 1 120 ? -30.175 17.530 13.619 1.00 60.94 120 LEU A N 1
ATOM 934 C CA . LEU A 1 120 ? -31.178 17.032 12.669 1.00 60.94 120 LEU A CA 1
ATOM 935 C C . LEU A 1 120 ? -30.874 17.374 11.196 1.00 60.94 120 LEU A C 1
ATOM 937 O O . LEU A 1 120 ? -30.932 16.470 10.366 1.00 60.94 120 LEU A O 1
ATOM 941 N N . PRO A 1 121 ? -30.534 18.625 10.827 1.00 65.56 121 PRO A N 1
ATOM 942 C CA . PRO A 1 121 ? -30.193 18.927 9.436 1.00 65.56 121 PRO A CA 1
ATOM 943 C C . PRO A 1 121 ? -28.857 18.299 9.005 1.00 65.56 121 PRO A C 1
ATOM 945 O O . PRO A 1 121 ? -28.723 17.899 7.853 1.00 65.56 121 PRO A O 1
ATOM 948 N N . LEU A 1 122 ? -27.890 18.159 9.920 1.00 62.16 122 LEU A N 1
ATOM 949 C CA . LEU A 1 122 ? -26.584 17.552 9.629 1.00 62.16 122 LEU A CA 1
ATOM 950 C C . LEU A 1 122 ? -26.680 16.046 9.359 1.00 62.16 122 LEU A C 1
ATOM 952 O O . LEU A 1 122 ? -26.027 15.545 8.446 1.00 62.16 122 LEU A O 1
ATOM 956 N N . SER A 1 123 ? -27.506 15.319 10.117 1.00 65.62 123 SER A N 1
ATOM 957 C CA . SER A 1 123 ? -27.742 13.898 9.847 1.00 65.62 123 SER A CA 1
ATOM 958 C C . SER A 1 123 ? -28.545 13.685 8.565 1.00 65.62 123 SER A C 1
ATOM 960 O O . SER A 1 123 ? -28.262 12.741 7.834 1.00 65.62 123 SER A O 1
ATOM 962 N N . ALA A 1 124 ? -29.495 14.574 8.255 1.00 62.03 124 ALA A N 1
ATOM 963 C CA . ALA A 1 124 ? -30.252 14.517 7.007 1.00 62.03 124 ALA A CA 1
ATOM 964 C C . ALA A 1 124 ? -29.344 14.683 5.776 1.00 62.03 124 ALA A C 1
ATOM 966 O O . ALA A 1 124 ? -29.460 13.908 4.834 1.00 62.03 124 ALA A O 1
ATOM 967 N N . GLN A 1 125 ? -28.393 15.623 5.814 1.00 64.06 125 GLN A N 1
ATOM 968 C CA . GLN A 1 125 ? -27.455 15.850 4.707 1.00 64.06 125 GLN A CA 1
ATOM 969 C C . GLN A 1 125 ? -26.507 14.667 4.456 1.00 64.06 125 GLN A C 1
ATOM 971 O O . GLN A 1 125 ? -26.176 14.398 3.306 1.00 64.06 125 GLN A O 1
ATOM 976 N N . LEU A 1 126 ? -26.103 13.942 5.505 1.00 58.41 126 LEU A N 1
ATOM 977 C CA . LEU A 1 126 ? -25.235 12.761 5.397 1.00 58.41 126 LEU A CA 1
ATOM 978 C C . LEU A 1 126 ? -25.927 11.524 4.806 1.00 58.41 126 LEU A C 1
ATOM 980 O O . LEU A 1 126 ? -25.236 10.633 4.331 1.00 58.41 126 LEU A O 1
ATOM 984 N N . VAL A 1 127 ? -27.259 11.445 4.868 1.00 58.81 127 VAL A N 1
ATOM 985 C CA . VAL A 1 127 ? -28.038 10.316 4.321 1.00 58.81 127 VAL A CA 1
ATOM 986 C C . VAL A 1 127 ? -28.468 10.574 2.873 1.00 58.81 127 VAL A C 1
ATOM 988 O O . VAL A 1 127 ? -28.748 9.634 2.137 1.00 58.81 127 VAL A O 1
ATOM 991 N N . THR A 1 128 ? -28.537 11.841 2.460 1.00 53.16 128 THR A N 1
ATOM 992 C CA . THR A 1 128 ? -28.921 12.241 1.096 1.00 53.16 128 THR A CA 1
ATOM 993 C C . THR A 1 128 ? -27.743 12.410 0.130 1.00 53.16 128 THR A C 1
ATOM 995 O O . THR A 1 128 ? -27.979 12.705 -1.040 1.00 53.16 128 THR A O 1
ATOM 998 N N . LEU A 1 129 ? -26.505 12.269 0.614 1.00 44.19 129 LEU A N 1
ATOM 999 C CA . LEU A 1 129 ? -25.279 12.174 -0.190 1.00 44.19 129 LEU A CA 1
ATOM 1000 C C . LEU A 1 129 ? -24.950 10.705 -0.468 1.00 44.19 129 LEU A C 1
ATOM 1002 O O . LEU A 1 129 ? -24.514 10.425 -1.605 1.00 44.19 129 LEU A O 1
#

Foldseek 3Di:
DVVVVVLCVVLVVLVVVLVVQVVVLVVVLVVVQVCQVVPDDVGQVVVVVVDPPVRCVVLVLVVAPCNDPVSVVSVSCVDVSNVCSVVVSVCVSVCCVVVVCVVVVVVVVVVPDPPDPVVVVVVVVVVVD

Sequence (129 aa):
MTLIGYDLRRTRTAGIFASTALFCFHFLMAYVYRALTNSLAGGPAVFTRFIPKQIQAFLGVDRLAPDSIEGFLALVYQHPFVLIVVAGLVISCCSELLAGRLERLTIVHLLSRPLCRAWLPLSAQLVTL

Radius of gyration: 22.14 Å; Cα contacts (8 Å, |Δi|>4): 55; chains: 1; bounding box: 52×31×50 Å

Secondary structure (DSSP, 8-state):
-HHHHHHHHHHHHHHHHHHHHHHHHHHHHHHHHHHHHHHSTTGGGGGGGGS-HHHHHHHTGGGS-TTSHHHHHHHHHTSHHHHHHHHHHHHHHHHHHHHHHHHTTHHHHHHTSPPPTTHHHHHHHHH--